Protein AF-A0A5C1E6M8-F1 (afdb_monomer_lite)

Secondary structure (DSSP, 8-state):
-HHHHHHHHHHH---HHHHHHHHHHHHHHS--------HHHHHHHHHHHHHHHHHTT----------

InterPro domains:
  IPR003769 Adaptor protein ClpS, core [PF02617] (1-62)
  IPR014719 Ribosomal protein bL12, C-terminal/adaptor protein ClpS-like [G3DSA:3.30.1390.10] (1-67)
  IPR014719 Ribosomal protein bL12, C-terminal/adaptor protein ClpS-like [SSF54736] (1-66)
  IPR022935 ATP-dependent Clp protease adaptor protein ClpS [MF_00302] (1-62)

Radius of gyration: 11.21 Å; chains: 1; bounding box: 26×25×24 Å

pLDDT: mean 97.29, std 3.18, range [77.19, 98.69]

Sequence (67 aa):
MDFVVEVLERFFSLNREQATRIMLQVHNDGRGVCGVYPRDIAATKVEQVTSFARQHQHPLACIMEEN

Organism: NCBI:txid1735038

Structure (mmCIF, N/CA/C/O backbone):
data_AF-A0A5C1E6M8-F1
#
_entry.id   AF-A0A5C1E6M8-F1
#
loop_
_atom_site.group_PDB
_atom_site.id
_atom_site.type_symbol
_atom_site.label_atom_id
_atom_site.label_alt_id
_atom_site.label_comp_id
_atom_site.label_asym_id
_atom_site.label_entity_id
_atom_site.label_seq_id
_atom_site.pdbx_PDB_ins_code
_atom_site.Cartn_x
_atom_site.Cartn_y
_atom_site.Cartn_z
_atom_site.occupancy
_atom_site.B_iso_or_equiv
_atom_site.auth_seq_id
_atom_site.auth_comp_id
_atom_site.auth_asym_id
_atom_site.auth_atom_id
_atom_site.pdbx_PDB_model_num
ATOM 1 N N . MET A 1 1 ? 9.215 -4.622 -9.913 1.00 83.50 1 MET A N 1
ATOM 2 C CA . MET A 1 1 ? 9.166 -5.078 -8.509 1.00 83.50 1 MET A CA 1
ATOM 3 C C . MET A 1 1 ? 9.241 -3.913 -7.532 1.00 83.50 1 MET A C 1
ATOM 5 O O . MET A 1 1 ? 8.384 -3.849 -6.663 1.00 83.50 1 MET A O 1
ATOM 9 N N . ASP A 1 2 ? 10.158 -2.953 -7.703 1.00 94.38 2 ASP A N 1
ATOM 10 C CA . ASP A 1 2 ? 10.334 -1.845 -6.742 1.00 94.38 2 ASP A CA 1
ATOM 11 C C . ASP A 1 2 ? 9.101 -0.967 -6.509 1.00 94.38 2 ASP A C 1
ATOM 13 O O . ASP A 1 2 ? 8.841 -0.599 -5.369 1.00 94.38 2 ASP A O 1
ATOM 17 N N . PHE A 1 3 ? 8.292 -0.712 -7.543 1.00 97.88 3 PHE A N 1
ATOM 18 C CA . PHE A 1 3 ? 7.071 0.090 -7.405 1.00 97.88 3 PHE A CA 1
ATOM 19 C C . PHE A 1 3 ? 6.076 -0.491 -6.386 1.00 97.88 3 PHE A C 1
ATOM 21 O O . PHE A 1 3 ? 5.479 0.236 -5.599 1.00 97.88 3 PHE A O 1
ATOM 28 N N . VAL A 1 4 ? 5.911 -1.819 -6.362 1.00 98.06 4 VAL A N 1
ATOM 29 C CA . VAL A 1 4 ? 5.006 -2.479 -5.404 1.00 98.06 4 VAL A CA 1
ATOM 30 C C . VAL A 1 4 ? 5.546 -2.336 -3.984 1.00 98.06 4 VAL A C 1
ATOM 32 O O . VAL A 1 4 ? 4.776 -2.114 -3.055 1.00 98.06 4 VAL A O 1
ATOM 35 N N . VAL A 1 5 ? 6.868 -2.422 -3.814 1.00 98.44 5 VAL A N 1
ATOM 36 C CA . VAL A 1 5 ? 7.504 -2.244 -2.506 1.00 98.44 5 VAL A CA 1
ATOM 37 C C . VAL A 1 5 ? 7.333 -0.804 -2.016 1.00 98.44 5 VAL A C 1
ATOM 39 O O . VAL A 1 5 ? 6.925 -0.618 -0.877 1.00 98.44 5 VAL A 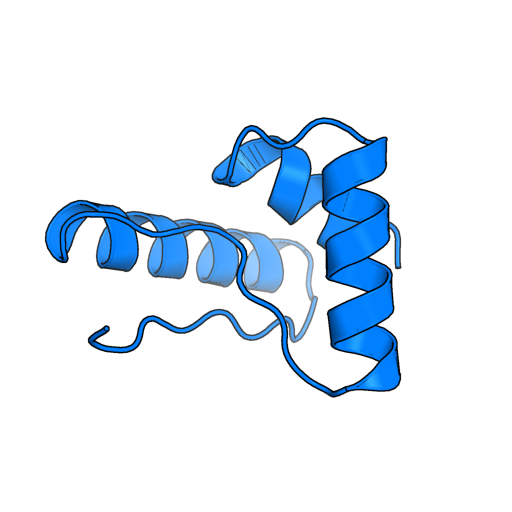O 1
ATOM 42 N N . GLU A 1 6 ? 7.514 0.197 -2.883 1.00 98.56 6 GLU A N 1
ATOM 43 C CA . GLU A 1 6 ? 7.252 1.606 -2.548 1.00 98.56 6 GLU A CA 1
ATOM 44 C C . GLU A 1 6 ? 5.794 1.828 -2.121 1.00 98.56 6 GLU A C 1
ATOM 46 O O . GLU A 1 6 ? 5.529 2.486 -1.116 1.00 98.56 6 GLU A O 1
ATOM 51 N N . VAL A 1 7 ? 4.834 1.249 -2.849 1.00 98.56 7 VAL A N 1
ATOM 52 C CA . VAL A 1 7 ? 3.407 1.323 -2.504 1.00 98.56 7 VAL A CA 1
ATOM 53 C C . VAL A 1 7 ? 3.147 0.753 -1.105 1.00 98.56 7 VAL A C 1
ATOM 55 O O . VAL A 1 7 ? 2.435 1.361 -0.302 1.00 98.56 7 VAL A O 1
ATOM 58 N N . LEU A 1 8 ? 3.738 -0.403 -0.805 1.00 98.69 8 LEU A N 1
ATOM 59 C CA . LEU A 1 8 ? 3.610 -1.087 0.479 1.00 98.69 8 LEU A CA 1
ATOM 60 C C . LEU A 1 8 ? 4.249 -0.291 1.630 1.00 98.69 8 LEU A C 1
ATOM 62 O O . LEU A 1 8 ? 3.643 -0.158 2.693 1.00 98.69 8 LEU A O 1
ATOM 66 N N . GLU A 1 9 ? 5.418 0.307 1.406 1.00 98.62 9 GLU A N 1
ATOM 67 C CA . GLU A 1 9 ? 6.084 1.170 2.387 1.00 98.62 9 GLU A CA 1
ATOM 68 C C . GLU A 1 9 ? 5.287 2.457 2.641 1.00 98.62 9 GLU A C 1
ATOM 70 O O . GLU A 1 9 ? 5.029 2.831 3.786 1.00 98.62 9 GLU A O 1
ATOM 75 N N . ARG A 1 10 ? 4.832 3.117 1.572 1.00 98.25 10 ARG A N 1
ATOM 76 C CA . ARG A 1 10 ? 4.200 4.439 1.632 1.00 98.25 10 ARG A CA 1
ATOM 77 C C . ARG A 1 10 ? 2.769 4.415 2.158 1.00 98.25 10 ARG A C 1
ATOM 79 O O . ARG A 1 10 ? 2.400 5.278 2.951 1.00 98.25 10 ARG A O 1
ATOM 86 N N . PHE A 1 11 ? 1.943 3.485 1.683 1.00 98.50 11 PHE A N 1
ATOM 87 C CA . PHE A 1 11 ? 0.502 3.498 1.963 1.00 98.50 11 PHE A CA 1
ATOM 88 C C . PHE A 1 11 ? 0.091 2.515 3.056 1.00 98.50 11 PHE A C 1
ATOM 90 O O . PHE A 1 11 ? -0.972 2.691 3.653 1.00 98.50 11 PHE A O 1
ATOM 97 N N . PHE A 1 12 ? 0.918 1.515 3.359 1.00 98.31 12 PHE A N 1
ATOM 98 C CA . PHE A 1 12 ? 0.624 0.499 4.376 1.00 98.31 12 PHE A CA 1
ATOM 99 C C . PHE A 1 12 ? 1.597 0.539 5.557 1.00 98.31 12 PHE A C 1
ATOM 10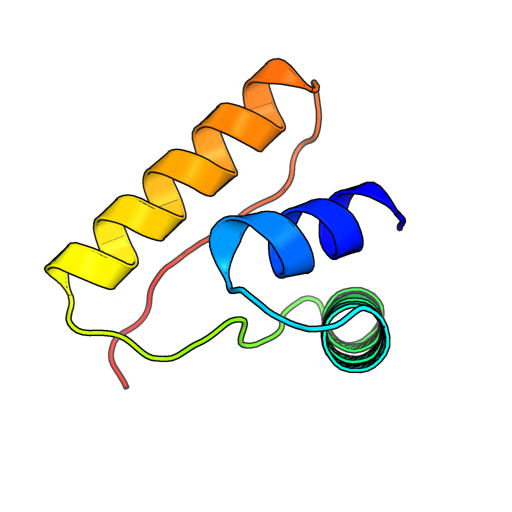1 O O . PHE A 1 12 ? 1.445 -0.242 6.494 1.00 98.31 12 PHE A O 1
ATOM 108 N N . SER A 1 13 ? 2.542 1.487 5.548 1.00 97.88 13 SER A N 1
ATOM 109 C CA . SER A 1 13 ? 3.533 1.691 6.610 1.00 97.88 13 SER A CA 1
ATOM 110 C C . SER A 1 13 ? 4.351 0.434 6.912 1.00 97.88 13 SER A C 1
ATOM 112 O O . SER A 1 13 ? 4.775 0.214 8.048 1.00 97.88 13 SER A O 1
ATOM 114 N N . LEU A 1 14 ? 4.546 -0.412 5.901 1.00 98.25 14 LEU A N 1
ATOM 115 C CA . LEU A 1 14 ? 5.371 -1.602 6.015 1.00 98.25 14 LEU A CA 1
ATOM 116 C C . LEU A 1 14 ? 6.840 -1.207 5.933 1.00 98.25 14 LEU A C 1
ATOM 118 O O . LEU A 1 14 ? 7.211 -0.302 5.191 1.00 98.25 14 LEU A O 1
ATOM 122 N N . ASN A 1 15 ? 7.698 -1.899 6.674 1.00 98.44 15 ASN A N 1
ATOM 123 C CA . ASN A 1 15 ? 9.130 -1.754 6.440 1.00 98.44 15 ASN A CA 1
ATOM 124 C C . ASN A 1 15 ? 9.538 -2.468 5.134 1.00 98.44 15 ASN A C 1
ATOM 126 O O . ASN A 1 15 ? 8.799 -3.309 4.610 1.00 98.44 15 ASN A O 1
ATOM 130 N N . ARG A 1 16 ? 10.744 -2.172 4.635 1.00 97.88 16 ARG A N 1
ATOM 131 C CA . ARG A 1 16 ? 11.271 -2.739 3.382 1.00 97.88 16 ARG A CA 1
ATOM 132 C C . ARG A 1 16 ? 11.216 -4.262 3.336 1.00 97.88 16 ARG A C 1
ATOM 134 O O . ARG A 1 16 ? 10.901 -4.828 2.290 1.00 97.88 16 ARG A O 1
ATOM 141 N N . GLU A 1 17 ? 11.516 -4.936 4.444 1.00 98.31 17 GLU A N 1
ATOM 142 C CA . GLU A 1 17 ? 11.521 -6.400 4.507 1.00 98.31 17 GLU A CA 1
ATOM 143 C C . GLU A 1 17 ? 10.102 -6.969 4.348 1.00 98.31 17 GLU A C 1
ATOM 145 O O . GLU A 1 17 ? 9.868 -7.838 3.505 1.00 98.31 17 GLU A O 1
ATOM 150 N N . GLN A 1 18 ? 9.138 -6.440 5.106 1.00 98.50 18 GLN A N 1
ATOM 151 C CA . GLN A 1 18 ? 7.726 -6.823 5.030 1.00 98.50 18 GLN A CA 1
ATOM 152 C C . GLN A 1 18 ? 7.152 -6.552 3.637 1.00 98.50 18 GLN A C 1
ATOM 154 O O . GLN A 1 18 ? 6.511 -7.421 3.044 1.00 98.50 18 GLN A O 1
ATOM 159 N N . ALA A 1 19 ? 7.429 -5.368 3.093 1.00 98.62 19 ALA A N 1
ATOM 160 C CA . ALA A 1 19 ? 6.981 -4.959 1.772 1.00 98.62 19 ALA A CA 1
ATOM 161 C C . ALA A 1 19 ? 7.574 -5.850 0.666 1.00 98.62 19 ALA A C 1
ATOM 163 O O . ALA A 1 19 ? 6.858 -6.290 -0.232 1.00 98.62 19 ALA A O 1
ATOM 164 N N . THR A 1 20 ? 8.860 -6.201 0.766 1.00 98.31 20 THR A N 1
ATOM 165 C CA . THR A 1 20 ? 9.510 -7.130 -0.174 1.00 98.31 20 THR A CA 1
ATOM 166 C C . THR A 1 20 ? 8.882 -8.520 -0.103 1.00 98.31 20 THR A C 1
ATOM 168 O O . THR A 1 20 ? 8.633 -9.131 -1.140 1.00 98.31 20 THR A O 1
ATOM 171 N N . ARG A 1 21 ? 8.568 -9.013 1.101 1.00 98.44 21 ARG A N 1
ATOM 172 C CA . ARG A 1 21 ? 7.924 -10.320 1.291 1.00 98.44 21 ARG A CA 1
ATOM 173 C C . ARG A 1 21 ? 6.540 -10.377 0.645 1.00 98.44 21 ARG A C 1
ATOM 175 O O . ARG A 1 21 ? 6.263 -11.314 -0.095 1.00 98.44 21 ARG A O 1
ATOM 182 N N . ILE A 1 22 ? 5.698 -9.371 0.885 1.00 98.38 22 ILE A N 1
ATOM 183 C CA . ILE A 1 22 ? 4.361 -9.304 0.277 1.00 98.38 22 ILE A CA 1
ATOM 184 C C . ILE A 1 22 ? 4.464 -9.122 -1.239 1.00 98.38 22 ILE A C 1
ATOM 186 O O . ILE A 1 22 ? 3.731 -9.771 -1.977 1.00 98.38 22 ILE A O 1
ATOM 190 N N . MET A 1 23 ? 5.396 -8.302 -1.727 1.00 98.31 23 MET A N 1
ATOM 191 C CA . MET A 1 23 ? 5.632 -8.155 -3.165 1.00 98.31 23 MET A CA 1
ATOM 192 C C . MET A 1 23 ? 5.997 -9.496 -3.819 1.00 98.31 23 MET A C 1
ATOM 194 O O . MET A 1 23 ? 5.420 -9.840 -4.849 1.00 98.31 23 MET A O 1
ATOM 198 N N . LEU A 1 24 ? 6.894 -10.279 -3.206 1.00 98.31 24 LEU A N 1
ATOM 199 C CA . LEU A 1 24 ? 7.247 -11.617 -3.693 1.00 98.31 24 LEU A CA 1
ATOM 200 C C . LEU A 1 24 ? 6.049 -12.573 -3.662 1.00 98.31 24 LEU A C 1
ATOM 202 O O . LEU A 1 24 ? 5.866 -13.340 -4.603 1.00 98.31 24 LEU A O 1
ATOM 206 N N . GLN A 1 25 ? 5.211 -12.501 -2.625 1.00 98.06 25 GLN A N 1
ATOM 207 C CA . GLN A 1 25 ? 3.973 -13.278 -2.557 1.00 98.06 25 GLN A CA 1
ATOM 208 C C . GLN A 1 25 ? 3.027 -12.920 -3.711 1.00 98.06 25 GLN A C 1
ATOM 210 O O . GLN A 1 25 ? 2.575 -13.806 -4.422 1.00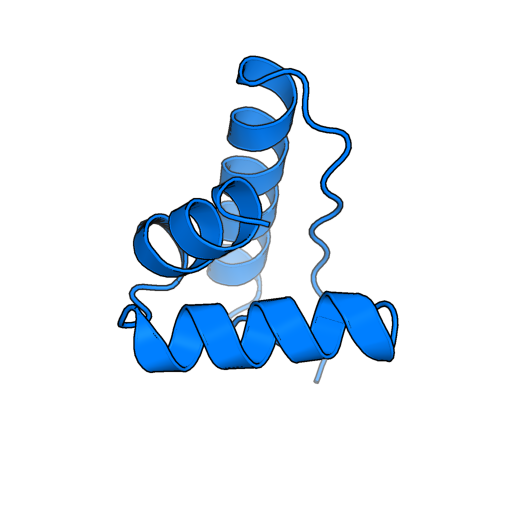 98.06 25 GLN A O 1
ATOM 215 N N . VAL A 1 26 ? 2.786 -11.631 -3.966 1.00 97.75 26 VAL A N 1
ATOM 216 C CA . VAL A 1 26 ? 1.963 -11.181 -5.104 1.00 97.75 26 VAL A CA 1
ATOM 217 C C . VAL A 1 26 ? 2.557 -11.653 -6.432 1.00 97.75 26 VAL A C 1
ATOM 219 O O . VAL A 1 26 ? 1.815 -12.049 -7.325 1.00 97.75 26 VAL A O 1
ATOM 222 N N . HIS A 1 27 ? 3.885 -11.631 -6.571 1.00 96.75 27 HIS A N 1
ATOM 223 C CA . HIS A 1 27 ? 4.554 -12.077 -7.790 1.00 96.75 27 HIS A CA 1
ATOM 224 C C . HIS A 1 27 ? 4.363 -13.575 -8.063 1.00 96.75 27 HIS A C 1
ATOM 226 O O . HIS A 1 27 ? 4.133 -13.950 -9.211 1.00 96.75 27 HIS A O 1
ATOM 232 N N . ASN A 1 28 ? 4.443 -14.405 -7.022 1.00 97.12 28 ASN A N 1
ATOM 233 C CA . ASN A 1 28 ? 4.357 -15.860 -7.144 1.00 97.12 28 ASN A CA 1
ATOM 234 C C . ASN A 1 28 ? 2.907 -16.368 -7.156 1.00 97.12 28 ASN A C 1
ATOM 236 O O . ASN A 1 28 ? 2.569 -17.249 -7.942 1.00 97.12 28 ASN A O 1
ATOM 240 N N . ASP A 1 29 ? 2.049 -15.784 -6.318 1.00 97.75 29 ASP A N 1
ATOM 241 C CA . ASP A 1 29 ? 0.700 -16.285 -6.024 1.00 97.75 29 ASP A CA 1
ATOM 242 C C . ASP A 1 29 ? -0.403 -15.426 -6.670 1.00 97.75 29 ASP A C 1
ATOM 244 O O . ASP A 1 29 ? -1.596 -15.700 -6.523 1.00 97.75 29 ASP A O 1
ATOM 248 N N . GLY A 1 30 ? -0.028 -14.341 -7.355 1.00 96.00 30 GLY A N 1
ATOM 249 C CA . GLY A 1 30 ? -0.933 -13.403 -8.026 1.00 96.00 30 GLY A CA 1
ATOM 250 C C . GLY A 1 30 ? -1.636 -12.406 -7.098 1.00 96.00 30 GLY A C 1
ATOM 251 O O . GLY A 1 30 ? -2.213 -11.432 -7.580 1.00 96.00 30 GLY A O 1
ATOM 252 N N . ARG A 1 31 ? -1.590 -12.610 -5.775 1.00 96.81 31 ARG A N 1
ATOM 253 C CA . ARG A 1 31 ? -2.204 -11.726 -4.770 1.00 96.81 31 ARG A CA 1
ATOM 254 C C . ARG A 1 31 ? -1.491 -11.793 -3.421 1.00 96.81 31 ARG A C 1
ATOM 256 O O . ARG A 1 31 ? -0.796 -12.755 -3.119 1.00 96.81 31 ARG A O 1
ATOM 263 N N . GLY A 1 32 ? -1.715 -10.784 -2.585 1.00 97.19 32 GLY A N 1
ATOM 264 C CA . GLY A 1 32 ? -1.156 -10.701 -1.239 1.00 97.19 32 GLY A CA 1
ATOM 265 C C . GLY A 1 32 ? -1.917 -9.694 -0.383 1.00 97.19 32 GLY A C 1
ATOM 266 O O . GLY A 1 32 ? -2.480 -8.729 -0.900 1.00 97.19 32 GLY A O 1
ATOM 267 N N . VAL A 1 33 ? -1.943 -9.929 0.929 1.00 97.88 33 VAL A N 1
ATOM 268 C CA . VAL A 1 33 ? -2.626 -9.050 1.888 1.00 97.88 33 VAL A CA 1
ATOM 269 C C . VAL A 1 33 ? -1.670 -7.940 2.312 1.00 97.88 33 VAL A C 1
ATOM 271 O O . VAL A 1 33 ? -0.617 -8.201 2.887 1.00 97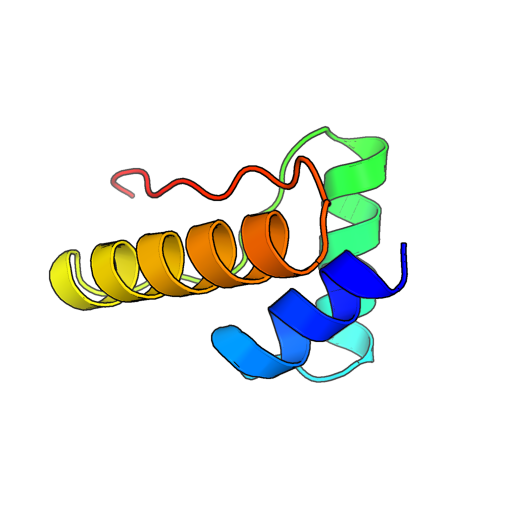.88 33 VAL A O 1
ATOM 274 N N . CYS A 1 34 ? -2.045 -6.694 2.032 1.00 97.50 34 CYS A N 1
ATOM 275 C CA . CYS A 1 34 ? -1.274 -5.503 2.397 1.00 97.50 34 CYS A CA 1
ATOM 276 C C . CYS A 1 34 ? -1.629 -4.952 3.791 1.00 97.50 34 CYS A C 1
ATOM 278 O O . CYS A 1 34 ? -0.801 -4.292 4.413 1.00 97.50 34 CYS A O 1
ATOM 280 N N . GLY A 1 35 ? -2.828 -5.245 4.305 1.00 97.31 35 GLY A N 1
ATOM 281 C CA . GLY A 1 35 ? -3.266 -4.888 5.655 1.00 97.31 35 GLY A CA 1
ATOM 282 C C . GLY A 1 35 ? -4.762 -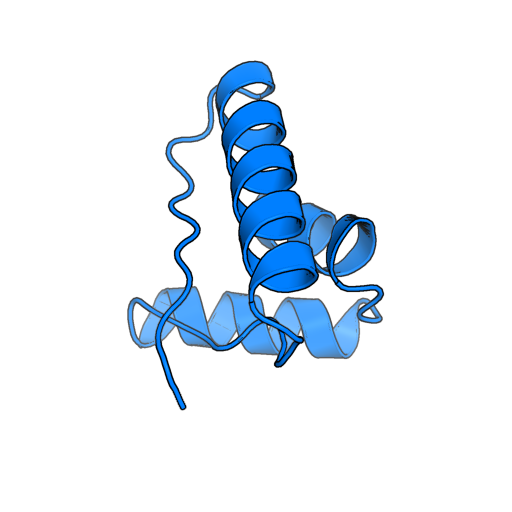5.132 5.868 1.00 97.31 35 GLY A C 1
ATOM 283 O O . GLY A 1 35 ? -5.497 -5.357 4.909 1.00 97.31 35 GLY A O 1
ATOM 284 N N . VAL A 1 36 ? -5.207 -5.077 7.126 1.00 97.75 36 VAL A N 1
ATOM 285 C CA . VAL A 1 36 ? -6.621 -5.194 7.521 1.00 97.75 36 VAL A CA 1
ATOM 286 C C . VAL A 1 36 ? -7.028 -3.906 8.224 1.00 97.75 36 VAL A C 1
ATOM 288 O O . VAL A 1 36 ? -6.354 -3.465 9.155 1.00 97.75 36 VAL A O 1
ATOM 291 N N . TYR A 1 37 ? -8.121 -3.296 7.771 1.00 97.56 37 TYR A N 1
ATOM 292 C CA . TYR A 1 37 ? -8.594 -2.000 8.252 1.00 97.56 37 TYR A CA 1
ATOM 293 C C . TYR A 1 37 ? -10.129 -1.962 8.294 1.00 97.56 37 TYR A C 1
ATOM 295 O O . TYR A 1 37 ? -10.773 -2.727 7.574 1.00 97.56 37 TYR A O 1
ATOM 303 N N . PRO A 1 38 ? -10.729 -1.043 9.071 1.00 98.38 38 PRO A N 1
ATOM 304 C CA . PRO A 1 38 ? -12.121 -0.640 8.887 1.00 98.38 38 PRO A CA 1
ATOM 305 C C . PRO A 1 38 ? -12.426 -0.264 7.427 1.00 98.38 38 PRO A C 1
ATOM 307 O O . PRO A 1 38 ? -11.551 0.220 6.704 1.00 98.38 38 PRO A O 1
ATOM 310 N N . ARG A 1 39 ? -13.671 -0.495 6.991 1.00 97.69 39 ARG A N 1
ATOM 311 C CA . ARG A 1 39 ? -14.098 -0.390 5.582 1.00 97.69 39 ARG A CA 1
ATOM 312 C C . ARG A 1 39 ? -13.767 0.958 4.935 1.00 97.69 39 ARG A C 1
ATOM 314 O O . ARG A 1 39 ? -13.322 0.999 3.794 1.00 97.69 39 ARG A O 1
ATOM 321 N N . ASP A 1 40 ? -13.996 2.050 5.648 1.00 98.12 40 ASP A N 1
ATOM 322 C CA . ASP A 1 40 ? -13.716 3.423 5.218 1.00 98.12 40 ASP A CA 1
ATOM 323 C C . ASP A 1 40 ? -12.213 3.680 5.013 1.00 98.12 40 ASP A C 1
ATOM 325 O O . ASP A 1 40 ? -11.798 4.252 3.999 1.00 98.12 40 ASP A O 1
ATOM 329 N N . ILE A 1 41 ? -11.381 3.184 5.929 1.00 98.19 41 ILE A N 1
ATOM 330 C CA . ILE A 1 41 ? -9.921 3.264 5.820 1.00 98.19 41 ILE A CA 1
ATOM 331 C C . ILE A 1 41 ? -9.417 2.394 4.660 1.00 98.19 41 ILE A C 1
ATOM 333 O O . ILE A 1 41 ? -8.574 2.844 3.880 1.00 98.19 41 ILE A O 1
ATOM 337 N N . ALA A 1 42 ? -9.939 1.173 4.513 1.00 98.44 42 ALA A N 1
ATOM 338 C CA . ALA A 1 42 ? -9.587 0.278 3.412 1.00 98.44 42 ALA A CA 1
ATOM 339 C C . ALA A 1 42 ? -9.936 0.900 2.049 1.00 98.44 42 ALA A C 1
ATOM 341 O O . ALA A 1 42 ? -9.082 0.945 1.162 1.00 98.44 42 ALA A O 1
ATOM 342 N N . ALA A 1 43 ? -11.142 1.462 1.910 1.00 98.38 43 ALA A N 1
ATOM 343 C CA . ALA A 1 43 ? -11.585 2.146 0.696 1.00 98.38 43 ALA A CA 1
ATOM 344 C C . ALA A 1 43 ? -10.667 3.322 0.330 1.00 98.38 43 ALA A C 1
ATOM 346 O O . ALA A 1 43 ? -10.235 3.443 -0.817 1.00 98.38 43 ALA A O 1
ATOM 347 N N . THR A 1 44 ? -10.299 4.137 1.323 1.00 98.56 44 THR A N 1
ATOM 348 C CA . THR A 1 44 ? -9.392 5.278 1.129 1.00 98.56 44 THR A CA 1
ATOM 349 C C . THR A 1 44 ? -8.015 4.822 0.640 1.00 98.56 44 THR A C 1
ATOM 351 O O . THR A 1 44 ? -7.457 5.396 -0.295 1.00 98.56 44 THR A O 1
ATOM 354 N N . LYS A 1 45 ? -7.456 3.758 1.234 1.00 98.56 45 LYS A N 1
ATOM 355 C CA . LYS A 1 45 ? -6.158 3.207 0.815 1.00 98.56 45 LYS A CA 1
ATOM 356 C C . LYS A 1 45 ? -6.202 2.649 -0.608 1.00 98.56 45 LYS A C 1
ATOM 358 O O . LYS A 1 45 ? -5.281 2.908 -1.379 1.00 98.56 45 LYS A O 1
ATOM 363 N N . VAL A 1 46 ? -7.273 1.944 -0.982 1.00 98.50 46 VAL A N 1
ATOM 364 C CA . VAL A 1 46 ? -7.470 1.443 -2.354 1.00 98.50 46 VAL A CA 1
ATOM 365 C C . VAL A 1 46 ? -7.462 2.588 -3.370 1.00 98.50 46 VAL A C 1
ATOM 367 O O . VAL A 1 46 ? -6.767 2.504 -4.387 1.00 98.50 46 VAL A O 1
ATOM 370 N N . GLU A 1 47 ? -8.180 3.679 -3.094 1.00 98.56 47 GLU A N 1
ATOM 371 C CA . GLU A 1 47 ? -8.221 4.854 -3.972 1.00 98.56 47 GLU A CA 1
ATOM 372 C C . GLU A 1 47 ? -6.844 5.524 -4.106 1.00 98.56 47 GLU A C 1
ATOM 374 O O . GLU A 1 47 ? -6.410 5.839 -5.221 1.00 98.56 47 GLU A O 1
ATOM 379 N N . GLN A 1 48 ? -6.126 5.690 -2.990 1.00 98.62 48 GLN A N 1
ATOM 380 C CA . GLN A 1 48 ? -4.780 6.269 -2.964 1.00 98.62 48 GLN A CA 1
ATOM 381 C C . GLN A 1 48 ? -3.791 5.453 -3.803 1.00 98.62 48 GLN A C 1
ATOM 383 O O . GLN A 1 48 ? -3.104 6.013 -4.659 1.00 98.62 48 GLN A O 1
ATOM 388 N N . VAL A 1 49 ? -3.752 4.131 -3.607 1.00 98.62 49 VAL A N 1
ATOM 389 C CA . VAL A 1 49 ? -2.857 3.231 -4.349 1.00 98.62 49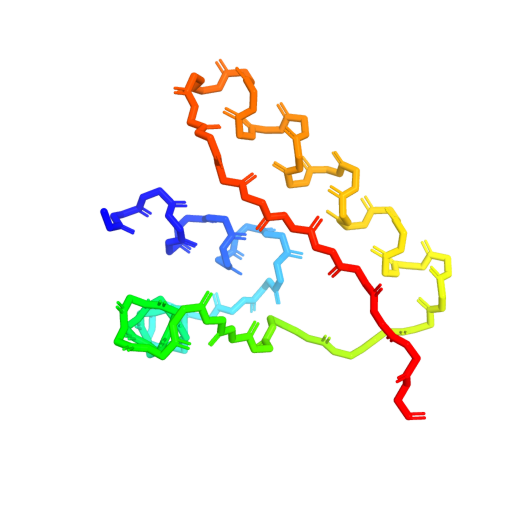 VAL A CA 1
ATOM 390 C C . VAL A 1 49 ? -3.200 3.223 -5.835 1.00 98.62 49 VAL A C 1
ATOM 392 O O . VAL A 1 49 ? -2.309 3.348 -6.674 1.00 98.62 49 VAL A O 1
ATOM 395 N N . THR A 1 50 ? -4.488 3.135 -6.173 1.00 98.12 50 THR A N 1
ATOM 396 C CA . THR A 1 50 ? -4.948 3.112 -7.569 1.00 98.12 50 THR A CA 1
ATOM 397 C C . THR A 1 50 ? -4.593 4.409 -8.293 1.00 98.12 50 THR A C 1
ATOM 399 O O . THR A 1 50 ? -4.105 4.385 -9.425 1.00 98.12 50 THR A O 1
ATOM 402 N N . SER A 1 51 ? -4.799 5.554 -7.640 1.00 98.38 51 SER A N 1
ATOM 403 C CA . SER A 1 51 ? -4.463 6.866 -8.199 1.00 98.38 51 SER A CA 1
ATOM 404 C C . SER A 1 51 ? -2.958 7.019 -8.399 1.00 98.38 51 SER A C 1
ATOM 406 O O . SER A 1 51 ? -2.516 7.444 -9.467 1.00 98.38 51 SER A O 1
ATOM 408 N N . PHE A 1 52 ? -2.166 6.608 -7.407 1.00 98.56 52 PHE A N 1
ATOM 409 C CA . PHE A 1 52 ? -0.709 6.655 -7.467 1.00 98.56 52 PHE A CA 1
ATOM 410 C C . PHE A 1 52 ? -0.146 5.772 -8.591 1.00 98.56 52 PHE A C 1
ATOM 412 O O . PHE A 1 52 ? 0.683 6.231 -9.379 1.00 98.56 52 PHE A O 1
ATOM 419 N N . ALA A 1 53 ? -0.660 4.545 -8.728 1.00 98.19 53 ALA A N 1
ATOM 420 C CA . ALA A 1 53 ? -0.300 3.622 -9.801 1.00 98.19 53 ALA A CA 1
ATOM 421 C C . ALA A 1 53 ? -0.596 4.195 -11.188 1.00 98.19 53 ALA A C 1
ATOM 423 O O . ALA A 1 53 ? 0.277 4.184 -12.055 1.00 98.19 53 ALA A O 1
ATOM 424 N N . ARG A 1 54 ? -1.783 4.783 -11.384 1.00 97.88 54 ARG A N 1
ATOM 425 C CA . ARG A 1 54 ? -2.145 5.430 -12.654 1.00 97.88 54 ARG A CA 1
ATOM 426 C C . ARG A 1 54 ? -1.230 6.603 -12.993 1.00 97.88 54 ARG A C 1
ATOM 428 O O . ARG A 1 54 ? -0.788 6.705 -14.133 1.00 97.88 54 ARG A O 1
ATOM 435 N N . GLN A 1 55 ? -0.922 7.459 -12.018 1.00 98.19 55 GLN A N 1
ATOM 436 C CA . GLN A 1 55 ? -0.009 8.594 -12.208 1.00 98.19 55 GLN A CA 1
ATOM 437 C C . GLN A 1 55 ? 1.401 8.147 -12.617 1.00 98.19 55 GLN A C 1
ATOM 439 O O . GLN A 1 55 ? 2.042 8.822 -13.415 1.00 98.19 55 GLN A O 1
ATOM 444 N N . HIS A 1 56 ? 1.852 6.993 -12.120 1.00 98.00 56 HIS A N 1
ATOM 445 C CA . HIS A 1 56 ? 3.152 6.400 -12.454 1.00 98.00 56 HIS A CA 1
ATOM 446 C C . HIS A 1 56 ? 3.078 5.421 -13.636 1.00 98.00 56 HIS A C 1
ATOM 448 O O . HIS A 1 56 ? 4.034 4.702 -13.899 1.00 98.00 56 HIS A O 1
ATOM 454 N N . GLN A 1 57 ? 1.952 5.390 -14.362 1.00 97.62 57 GLN A N 1
ATOM 455 C CA . GLN A 1 57 ? 1.739 4.538 -15.538 1.00 97.62 57 GLN A CA 1
ATOM 456 C C . GLN A 1 57 ? 1.913 3.033 -15.260 1.00 97.62 57 GLN A C 1
ATOM 458 O O . GLN A 1 57 ? 2.293 2.258 -16.138 1.00 97.62 57 GLN A O 1
ATOM 463 N N . HIS A 1 58 ? 1.589 2.598 -14.041 1.00 97.19 58 HIS A N 1
ATOM 464 C CA . HIS A 1 58 ? 1.623 1.198 -13.640 1.00 97.19 58 HIS A CA 1
ATOM 465 C C . HIS A 1 58 ? 0.210 0.597 -13.565 1.00 97.19 58 HIS A C 1
ATOM 467 O O . HIS A 1 58 ? -0.687 1.205 -12.976 1.00 97.19 58 HIS A O 1
ATOM 473 N N . PRO A 1 59 ? -0.007 -0.629 -14.081 1.00 96.25 59 PRO A N 1
ATOM 474 C CA . PRO A 1 59 ? -1.312 -1.295 -14.072 1.00 96.25 59 PRO A CA 1
ATOM 475 C C . PRO A 1 59 ? -1.621 -1.988 -12.730 1.00 96.25 59 PRO A C 1
ATOM 477 O O . PRO A 1 59 ? -2.339 -2.984 -12.702 1.00 96.25 59 PRO A O 1
ATOM 480 N N . LEU A 1 60 ? -1.040 -1.522 -11.619 1.00 97.06 60 LEU A N 1
ATOM 481 C CA . LEU A 1 60 ? -1.175 -2.177 -10.318 1.00 97.06 60 LEU A CA 1
ATOM 482 C C . LEU A 1 60 ? -2.639 -2.160 -9.857 1.00 97.06 60 LEU A C 1
ATOM 484 O O . LEU A 1 60 ? -3.240 -1.094 -9.724 1.00 97.06 60 LEU A O 1
ATOM 488 N N . ALA A 1 61 ? -3.187 -3.341 -9.575 1.00 97.00 61 ALA A N 1
ATOM 489 C CA . ALA A 1 61 ? -4.514 -3.493 -8.996 1.00 97.00 61 ALA A CA 1
ATOM 490 C C . ALA A 1 61 ? -4.432 -3.538 -7.464 1.00 97.00 61 ALA A C 1
ATOM 492 O O . ALA A 1 61 ? -3.618 -4.263 -6.894 1.00 97.00 61 ALA A O 1
ATOM 493 N N . CYS A 1 62 ? -5.304 -2.781 -6.804 1.00 97.88 62 CYS A N 1
ATOM 494 C CA . CYS A 1 62 ? -5.510 -2.812 -5.361 1.00 97.88 62 CYS A CA 1
ATOM 495 C C . CYS A 1 62 ? -7.016 -2.910 -5.110 1.00 97.88 62 CYS A C 1
ATOM 497 O O . CYS A 1 62 ? -7.784 -2.161 -5.711 1.00 97.88 62 CYS A O 1
ATOM 499 N N . ILE A 1 63 ? -7.437 -3.855 -4.271 1.00 97.62 63 ILE A N 1
ATOM 500 C CA . ILE A 1 63 ? -8.845 -4.105 -3.940 1.00 97.62 63 ILE A CA 1
ATOM 501 C C . ILE A 1 63 ? -9.002 -4.264 -2.427 1.00 97.62 63 ILE A C 1
ATOM 503 O O . ILE A 1 63 ? -8.024 -4.505 -1.721 1.00 97.62 63 ILE A O 1
ATOM 507 N N . MET A 1 64 ? -10.237 -4.142 -1.944 1.00 96.88 64 MET A N 1
ATOM 508 C CA . MET A 1 64 ? -10.622 -4.497 -0.579 1.00 96.88 64 MET A CA 1
ATOM 509 C C . MET A 1 64 ? -11.656 -5.624 -0.623 1.00 96.88 64 MET A C 1
ATOM 511 O O . MET A 1 64 ? -12.517 -5.631 -1.502 1.00 96.88 64 MET A O 1
ATOM 515 N N . GLU A 1 65 ? -11.575 -6.545 0.331 1.00 96.12 65 GLU A N 1
ATOM 516 C CA . GLU A 1 65 ? -12.503 -7.666 0.513 1.00 96.12 65 GLU A CA 1
ATOM 517 C C . GLU A 1 65 ? -12.943 -7.706 1.987 1.00 96.12 65 GLU A C 1
ATOM 519 O O . GLU A 1 65 ? -12.224 -7.217 2.864 1.00 96.12 65 GLU A O 1
ATOM 524 N N . GLU A 1 66 ? -14.143 -8.226 2.260 1.00 92.81 66 GLU A N 1
ATOM 525 C CA . GLU A 1 66 ? -14.598 -8.467 3.636 1.00 92.81 66 GLU A CA 1
ATOM 526 C C . GLU A 1 66 ? -13.871 -9.689 4.215 1.00 92.81 66 GLU A C 1
ATOM 528 O O . GLU A 1 66 ? -13.661 -10.677 3.510 1.00 92.81 66 GLU A O 1
ATOM 533 N N . ASN A 1 67 ? -13.465 -9.583 5.484 1.00 77.19 67 ASN A N 1
ATOM 534 C CA . ASN A 1 67 ? -12.715 -10.609 6.216 1.00 77.19 67 ASN A CA 1
ATOM 535 C C . ASN A 1 67 ? -13.637 -11.539 7.006 1.00 77.19 67 ASN A C 1
ATOM 537 O O . ASN A 1 67 ? -14.637 -11.026 7.560 1.00 77.19 67 ASN A O 1
#

Foldseek 3Di:
DVLQLCLLCPLLVDDSVRSVVQVVCCVVVVHGDSDDDPPVSLVVSQVVSCVVCVVVVHPDHDDDDDD